Protein AF-A0A9P6M487-F1 (afdb_monomer_lite)

pLDDT: mean 70.32, std 14.05, range [43.16, 94.56]

Organism: Mortierella alpina (NCBI:txid64518)

Secondary structure (DSSP, 8-state):
---------PPP-TTHHHHHHHHHT----HHHHHHHHTTSS----GGGGSPP-----HHHHHHHHHHHHHHHHHHHHHHHHHHTSSS-GGGHHHHHHHHHHHHHHHHHHHHHHHHHHHHHTT-TT--GGGSPPS--

Foldseek 3Di:
DDDDDDDDDDDPDPCPVVVVVVVVPPPDPPVVVVVVVVVPPPPDDPVVVDDPDQDQLVVLLVVLQVLQVQLVVLLVVLVCLCVVPDDDPVCNVVSVVSNVSSVVSNVSSVVVNVLVVCVVVVDPPRGSVPPDRPPD

InterPro domains:
  IPR008590 Transmembrane protein 230/134 [PF05915] (47-133)
  IPR044234 Transmembrane protein 230 [PTHR15664] (34-133)

Sequence (136 aa):
MTSTATSSSHKPISGVKKLVQRTKKMRFPRRANQFLQMQDDNGYSADQFMAPNPQIPWKSIVLAVVLFVIGAVGLTIGALLKVGIIVSPDWLDKGTPLLVLGALCFIPGAYHVGLAYYAYQEYEGYSFSHIPDMDD

Radius of gyration: 39.58 Å; chains: 1; bounding box: 76×52×110 Å

Structure (mmCIF, N/CA/C/O backbone):
data_AF-A0A9P6M487-F1
#
_entry.id   AF-A0A9P6M487-F1
#
loop_
_atom_site.group_PDB
_atom_site.id
_atom_site.type_symbol
_atom_site.label_atom_id
_atom_site.label_alt_id
_atom_site.label_comp_id
_atom_site.label_asym_id
_atom_site.label_entity_id
_atom_site.label_seq_id
_atom_site.pdbx_PDB_ins_code
_atom_site.Cartn_x
_atom_site.Cartn_y
_atom_site.Cartn_z
_atom_site.occupancy
_atom_site.B_iso_or_equiv
_atom_site.auth_seq_id
_atom_site.auth_comp_id
_atom_site.auth_asym_id
_atom_site.auth_atom_id
_atom_site.pdbx_PDB_model_num
ATOM 1 N N . MET A 1 1 ? -40.403 -44.639 81.655 1.00 46.47 1 MET A N 1
ATOM 2 C CA . MET A 1 1 ? -39.835 -43.448 80.989 1.00 46.47 1 MET A CA 1
ATOM 3 C C . MET A 1 1 ? -40.558 -43.275 79.669 1.00 46.47 1 MET A C 1
ATOM 5 O O . MET A 1 1 ? -40.428 -44.180 78.868 1.00 46.47 1 MET A O 1
ATOM 9 N N . THR A 1 2 ? -41.334 -42.197 79.501 1.00 43.16 2 THR A N 1
ATOM 10 C CA . THR A 1 2 ? -41.643 -41.494 78.231 1.00 43.16 2 THR A CA 1
ATOM 11 C C . THR A 1 2 ? -42.699 -40.431 78.538 1.00 43.16 2 THR A C 1
ATOM 13 O O . THR A 1 2 ? -43.868 -40.746 78.754 1.00 43.16 2 THR A O 1
ATOM 16 N N . SER A 1 3 ? -42.256 -39.177 78.622 1.00 45.84 3 SER A N 1
ATOM 17 C CA . SER A 1 3 ? -43.092 -37.987 78.783 1.00 45.84 3 SER A CA 1
ATOM 18 C C . SER A 1 3 ? -43.965 -37.777 77.547 1.00 45.84 3 SER A C 1
ATOM 20 O O . SER A 1 3 ? -43.453 -37.780 76.430 1.00 45.84 3 SER A O 1
ATOM 22 N N . THR A 1 4 ? -45.263 -37.548 77.731 1.00 51.31 4 THR A N 1
ATOM 23 C CA . THR A 1 4 ? -46.164 -37.088 76.667 1.00 51.31 4 THR A CA 1
ATOM 24 C C . THR A 1 4 ? -46.525 -35.628 76.924 1.00 51.31 4 THR A C 1
ATOM 26 O O . THR A 1 4 ? -47.096 -35.269 77.951 1.00 51.31 4 THR A O 1
ATOM 29 N N . ALA A 1 5 ? -46.087 -34.767 76.006 1.00 51.38 5 ALA A N 1
ATOM 30 C CA . ALA A 1 5 ? -46.274 -33.325 76.050 1.00 51.38 5 ALA A CA 1
ATOM 31 C C . ALA A 1 5 ? -47.733 -32.953 75.750 1.00 51.38 5 ALA A C 1
ATOM 33 O O . ALA A 1 5 ? -48.313 -33.386 74.754 1.00 51.38 5 ALA A O 1
ATOM 34 N N . THR A 1 6 ? -48.317 -32.114 76.600 1.00 52.41 6 THR A N 1
ATOM 35 C CA . THR A 1 6 ? -49.632 -31.507 76.405 1.00 52.41 6 THR A CA 1
ATOM 36 C C . THR A 1 6 ? -49.532 -30.386 75.364 1.00 52.41 6 THR A C 1
ATOM 38 O O . THR A 1 6 ? -48.930 -29.338 75.591 1.00 52.41 6 THR A O 1
ATOM 41 N N . SER A 1 7 ? -50.118 -30.609 74.186 1.00 50.84 7 SER A N 1
ATOM 42 C CA . SER A 1 7 ? -50.236 -29.594 73.134 1.00 50.84 7 SER A CA 1
ATOM 43 C C . SER A 1 7 ? -51.314 -28.574 73.523 1.00 50.84 7 SER A C 1
ATOM 45 O O . SER A 1 7 ? -52.513 -28.824 73.403 1.00 50.84 7 SER A O 1
ATOM 47 N N . SER A 1 8 ? -50.879 -27.431 74.054 1.00 51.50 8 SER A N 1
ATOM 48 C CA . SER A 1 8 ? -51.734 -26.280 74.349 1.00 51.50 8 SER A CA 1
ATOM 49 C C . SER A 1 8 ? -52.118 -25.566 73.050 1.00 51.50 8 SER A C 1
ATOM 51 O O . SER A 1 8 ? -51.290 -24.942 72.385 1.00 51.50 8 SER A O 1
ATOM 53 N N . SER A 1 9 ? -53.396 -25.666 72.687 1.00 50.09 9 SER A N 1
ATOM 54 C CA . SER A 1 9 ? -54.005 -24.986 71.543 1.00 50.09 9 SER A CA 1
ATOM 55 C C . SER A 1 9 ? -54.073 -23.469 71.779 1.00 50.09 9 SER A C 1
ATOM 57 O O . SER A 1 9 ? -55.035 -22.952 72.351 1.00 50.09 9 SER A O 1
ATOM 59 N N . HIS A 1 10 ? -53.064 -22.737 71.305 1.00 56.06 10 HIS A N 1
ATOM 60 C CA . HIS A 1 10 ? -53.049 -21.274 71.314 1.00 56.06 10 HIS A CA 1
ATOM 61 C C . HIS A 1 10 ? -54.148 -20.697 70.400 1.00 56.06 10 HIS A C 1
ATOM 63 O O . HIS A 1 10 ? -54.176 -20.946 69.194 1.00 56.06 10 HIS A O 1
ATOM 69 N N . LYS A 1 11 ? -55.056 -19.888 70.967 1.00 62.62 11 LYS A N 1
ATOM 70 C CA . LYS A 1 11 ? -56.075 -19.151 70.200 1.00 62.62 11 LYS A CA 1
ATOM 71 C C . LYS A 1 11 ? -55.400 -18.120 69.283 1.00 62.62 11 LYS A C 1
ATOM 73 O O . LYS A 1 11 ? -54.585 -17.333 69.770 1.00 62.62 11 LYS A O 1
ATOM 78 N N . PRO A 1 12 ? -55.752 -18.059 67.987 1.00 62.91 12 PRO A N 1
ATOM 79 C CA . PRO A 1 12 ? -55.189 -17.062 67.090 1.00 62.91 12 PRO A CA 1
ATOM 80 C C . PRO A 1 12 ? -55.653 -15.660 67.503 1.00 62.91 12 PRO A C 1
ATOM 82 O O . PRO A 1 12 ? -56.848 -15.398 67.652 1.00 62.91 12 PRO A O 1
ATOM 85 N N . ILE A 1 13 ? -54.689 -14.756 67.681 1.00 64.69 13 ILE A N 1
ATOM 86 C CA . ILE A 1 13 ? -54.913 -13.355 68.049 1.00 64.69 13 ILE A CA 1
ATOM 87 C C . ILE A 1 13 ? -55.760 -12.700 66.947 1.00 64.69 13 ILE A C 1
ATOM 89 O O . ILE A 1 13 ? -55.332 -12.561 65.799 1.00 64.69 13 ILE A O 1
ATOM 93 N N . SER A 1 14 ? -56.982 -12.290 67.295 1.00 67.44 14 SER A N 1
ATOM 94 C CA . SER A 1 14 ? -58.026 -11.805 66.374 1.00 67.44 14 SER A CA 1
ATOM 95 C C . SER A 1 14 ? -57.672 -10.512 65.614 1.00 67.44 14 SER A C 1
ATOM 97 O O . SER A 1 14 ? -58.412 -10.086 64.725 1.00 67.44 14 SER A O 1
ATOM 99 N N . GLY A 1 15 ? -56.518 -9.906 65.908 1.00 63.56 15 GLY A N 1
ATOM 100 C CA . GLY A 1 15 ? -55.986 -8.718 65.236 1.00 63.56 15 GLY A CA 1
ATOM 101 C C . GLY A 1 15 ? -55.138 -8.990 63.988 1.00 63.56 15 GLY A C 1
ATOM 102 O O . GLY A 1 15 ? -55.032 -8.109 63.134 1.00 63.56 15 GLY A O 1
ATOM 103 N N . VAL A 1 16 ? -54.575 -10.196 63.824 1.00 64.44 16 VAL A N 1
ATOM 104 C CA . VAL A 1 16 ? -53.608 -10.484 62.741 1.00 64.44 16 VAL A CA 1
ATOM 105 C C . VAL A 1 16 ? -54.259 -10.369 61.362 1.00 64.44 16 VAL A C 1
ATOM 107 O O . VAL A 1 16 ? -53.691 -9.777 60.447 1.00 64.44 16 VAL A O 1
ATOM 110 N N . LYS A 1 17 ? -55.505 -10.837 61.219 1.00 62.69 17 LYS A N 1
ATOM 111 C CA . LYS A 1 17 ? -56.237 -10.771 59.942 1.00 62.69 17 LYS A CA 1
ATOM 112 C C . LYS A 1 17 ? -56.475 -9.327 59.487 1.00 62.69 17 LYS A C 1
ATOM 114 O O . LYS A 1 17 ? -56.346 -9.031 58.302 1.00 62.69 17 LYS A O 1
ATOM 119 N N . LYS A 1 18 ? -56.760 -8.419 60.430 1.00 63.88 18 LYS A N 1
ATOM 120 C CA . LYS A 1 18 ? -56.940 -6.988 60.139 1.00 63.88 18 LYS A CA 1
ATOM 121 C C . LYS A 1 18 ? -55.624 -6.322 59.744 1.00 63.88 18 LYS A C 1
ATOM 123 O O . LYS A 1 18 ? -55.629 -5.474 58.857 1.00 63.88 18 LYS A O 1
ATOM 128 N N . LEU A 1 19 ? -54.511 -6.722 60.361 1.00 64.06 19 LEU A N 1
ATOM 129 C CA . LEU A 1 19 ? -53.186 -6.191 60.038 1.00 64.06 19 LEU A CA 1
ATOM 130 C C . LEU A 1 19 ? -52.738 -6.611 58.629 1.00 64.06 19 LEU A C 1
ATOM 132 O O . LEU A 1 19 ? -52.328 -5.762 57.844 1.00 64.06 19 LEU A O 1
ATOM 136 N N . VAL A 1 20 ? -52.926 -7.889 58.278 1.00 65.69 20 VAL A N 1
ATOM 137 C CA . VAL A 1 20 ? -52.621 -8.438 56.943 1.00 65.69 20 VAL A CA 1
ATOM 138 C C . VAL A 1 20 ? -53.478 -7.789 55.850 1.00 65.69 20 VAL A C 1
ATOM 140 O O . VAL A 1 20 ? -53.009 -7.537 54.744 1.00 65.69 20 VAL A O 1
ATOM 143 N N . GLN A 1 21 ? -54.739 -7.463 56.143 1.00 62.69 21 GLN A N 1
ATOM 144 C CA . GLN A 1 21 ? -55.582 -6.728 55.194 1.00 62.69 21 GLN A CA 1
ATOM 145 C C . GLN A 1 21 ? -55.170 -5.256 55.054 1.00 62.69 21 GLN A C 1
ATOM 147 O O . GLN A 1 21 ? -55.258 -4.699 53.958 1.00 62.69 21 GLN A O 1
ATOM 152 N N . ARG A 1 22 ? -54.690 -4.627 56.137 1.00 60.41 22 ARG A N 1
ATOM 153 C CA . ARG A 1 22 ? -54.191 -3.243 56.123 1.00 60.41 22 ARG A CA 1
ATOM 154 C C . ARG A 1 22 ? -52.939 -3.095 55.266 1.00 60.41 22 ARG A C 1
ATOM 156 O O . ARG A 1 22 ? -52.852 -2.132 54.513 1.00 60.41 22 ARG A O 1
ATOM 163 N N . THR A 1 23 ? -52.020 -4.055 55.329 1.00 60.97 23 THR A N 1
ATOM 164 C CA . THR A 1 23 ? -50.811 -4.050 54.494 1.00 60.97 23 THR A CA 1
ATOM 165 C C . THR A 1 23 ? -51.132 -4.301 53.023 1.00 60.97 23 THR A C 1
ATOM 167 O O . THR A 1 23 ? -50.591 -3.615 52.162 1.00 60.97 23 THR A O 1
ATOM 170 N N . LYS A 1 24 ? -52.093 -5.185 52.714 1.00 56.25 24 LYS A N 1
ATOM 171 C CA . LYS A 1 24 ? -52.509 -5.461 51.325 1.00 56.25 24 LYS A CA 1
ATOM 172 C C . LYS A 1 24 ? -53.198 -4.275 50.633 1.00 56.25 24 LYS A C 1
ATOM 174 O O . LYS A 1 24 ? -53.204 -4.203 49.410 1.00 56.25 24 LYS A O 1
ATOM 179 N N . LYS A 1 25 ? -53.787 -3.350 51.403 1.00 54.44 25 LYS A N 1
ATOM 180 C CA . LYS A 1 25 ? -54.494 -2.157 50.895 1.00 54.44 25 LYS A CA 1
ATOM 181 C C . LYS A 1 25 ? -53.610 -0.903 50.840 1.00 54.44 25 LYS A C 1
ATOM 183 O O . LYS A 1 25 ? -54.112 0.183 50.547 1.00 54.44 25 LYS A O 1
ATOM 188 N N . MET A 1 26 ? -52.310 -1.012 51.111 1.00 60.50 26 MET A N 1
ATOM 189 C CA . MET A 1 26 ? -51.398 0.111 50.910 1.00 60.50 26 MET A CA 1
ATOM 190 C C . MET A 1 26 ? -51.181 0.323 49.410 1.00 60.50 26 MET A C 1
ATOM 192 O O . MET A 1 26 ? -50.364 -0.326 48.768 1.00 60.50 26 MET A O 1
ATOM 196 N N . ARG A 1 27 ? -51.975 1.229 48.832 1.00 63.59 27 ARG A N 1
ATOM 197 C CA . ARG A 1 27 ? -51.760 1.750 47.484 1.00 63.59 27 ARG A CA 1
ATOM 198 C C . ARG A 1 27 ? -50.609 2.744 47.575 1.00 63.59 27 ARG A C 1
ATOM 200 O O . ARG A 1 27 ? -50.803 3.864 48.044 1.00 63.59 27 ARG A O 1
ATOM 207 N N . PHE A 1 28 ? -49.419 2.310 47.173 1.00 61.97 28 PHE A N 1
ATOM 208 C CA . PHE A 1 28 ? -48.265 3.192 47.050 1.00 61.97 28 PHE A CA 1
ATOM 209 C C . PHE A 1 28 ? -48.630 4.393 46.154 1.00 61.97 28 PHE A C 1
ATOM 211 O O . PHE A 1 28 ? -49.365 4.232 45.170 1.00 61.97 28 PHE A O 1
ATOM 218 N N . PRO A 1 29 ? -48.206 5.619 46.508 1.00 65.56 29 PRO A N 1
ATOM 219 C CA . PRO A 1 29 ? -48.504 6.803 45.712 1.00 65.56 29 PRO A CA 1
ATOM 220 C C . PRO A 1 29 ? -47.941 6.624 44.297 1.00 65.56 29 PRO A C 1
ATOM 222 O O . PRO A 1 29 ? -46.854 6.080 44.131 1.00 65.56 29 PRO A O 1
ATOM 225 N N . ARG A 1 30 ? -48.656 7.107 43.269 1.00 60.28 30 ARG A N 1
ATOM 226 C CA . ARG A 1 30 ? -48.251 6.983 41.849 1.00 60.28 30 ARG A CA 1
ATOM 227 C C . ARG A 1 30 ? -46.795 7.398 41.595 1.00 60.28 30 ARG A 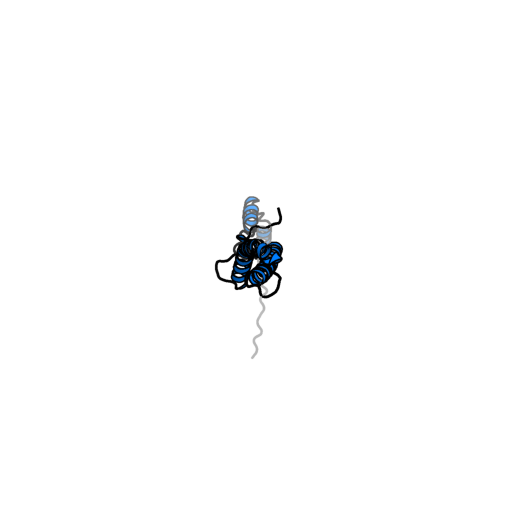C 1
ATOM 229 O O . ARG A 1 30 ? -46.134 6.778 40.775 1.00 60.28 30 ARG A O 1
ATOM 236 N N . ARG A 1 31 ? -46.286 8.382 42.346 1.00 59.66 31 ARG A N 1
ATOM 237 C CA . ARG A 1 31 ? -44.882 8.819 42.295 1.00 59.66 31 ARG A CA 1
ATOM 238 C C . ARG A 1 31 ? -43.888 7.757 42.775 1.00 59.66 31 ARG A C 1
ATOM 240 O O . ARG A 1 31 ? -42.846 7.621 42.159 1.00 59.66 31 ARG A O 1
ATOM 247 N N . ALA A 1 32 ? -44.202 6.974 43.809 1.00 63.91 32 ALA A N 1
ATOM 248 C CA . ALA A 1 32 ? -43.322 5.896 44.276 1.00 63.91 32 ALA A CA 1
ATOM 249 C C . ALA A 1 32 ? -43.191 4.778 43.231 1.00 63.91 32 ALA A C 1
ATOM 251 O O . ALA A 1 32 ? -42.089 4.308 42.976 1.00 63.91 32 ALA A O 1
ATOM 252 N N . ASN A 1 33 ? -44.292 4.423 42.560 1.00 61.25 33 ASN A N 1
ATOM 253 C CA . ASN A 1 33 ? -44.239 3.488 41.432 1.00 61.25 33 ASN A CA 1
ATOM 254 C C . ASN A 1 33 ? -43.451 4.059 40.244 1.00 61.25 33 ASN A C 1
ATOM 256 O O . ASN A 1 33 ? -42.818 3.298 39.526 1.00 61.25 33 ASN A O 1
ATOM 260 N N . GLN A 1 34 ? -43.463 5.381 40.057 1.00 61.44 34 GLN A N 1
ATOM 261 C CA . GLN A 1 34 ? -42.682 6.049 39.018 1.00 61.44 34 GLN A CA 1
ATOM 262 C C . GLN A 1 34 ? -41.175 5.987 39.313 1.00 61.44 34 GLN A C 1
ATOM 264 O O . GLN A 1 34 ? -40.399 5.713 38.410 1.00 61.44 34 GLN A O 1
ATOM 269 N N . PHE A 1 35 ? -40.760 6.167 40.573 1.00 61.62 35 PHE A N 1
ATOM 270 C CA . PHE A 1 35 ? -39.355 6.012 40.977 1.00 61.62 35 PHE A CA 1
ATOM 271 C C . PHE A 1 35 ? -38.864 4.563 40.893 1.00 61.62 35 PHE A C 1
ATOM 273 O O . PHE A 1 35 ? -37.713 4.341 40.545 1.00 61.62 35 PHE A O 1
ATOM 280 N N . LEU A 1 36 ? -39.733 3.586 41.175 1.00 62.31 36 LEU A N 1
ATOM 281 C CA . LEU A 1 36 ? -39.419 2.164 41.001 1.00 62.31 36 LEU A CA 1
ATOM 282 C C . LEU A 1 36 ? -39.317 1.775 39.515 1.00 62.31 36 LEU A C 1
ATOM 284 O O . LEU A 1 36 ? -38.459 0.977 39.171 1.00 62.31 36 LEU A O 1
ATOM 288 N N . GLN A 1 37 ? -40.139 2.366 38.635 1.00 60.25 37 GLN A N 1
ATOM 289 C CA . GLN A 1 37 ? -40.039 2.168 37.179 1.00 60.25 37 GLN A CA 1
ATOM 290 C C . GLN A 1 37 ? -38.787 2.820 36.576 1.00 60.25 37 GLN A C 1
ATOM 292 O O . GLN A 1 37 ? -38.174 2.218 35.712 1.00 60.25 37 GLN A O 1
ATOM 297 N N . MET A 1 38 ? -38.358 3.988 37.069 1.00 55.97 38 MET A N 1
ATOM 298 C CA . MET A 1 38 ? -37.091 4.621 36.650 1.00 55.97 38 MET A CA 1
ATOM 299 C C . MET A 1 38 ? -35.841 3.838 37.088 1.00 55.97 38 MET A C 1
ATOM 301 O O . MET A 1 38 ? -34.747 4.105 36.608 1.00 55.97 38 MET A O 1
ATOM 305 N N . GLN A 1 39 ? -35.980 2.912 38.041 1.00 57.25 39 GLN A N 1
ATOM 306 C CA . GLN A 1 39 ? -34.884 2.064 38.520 1.00 57.25 39 GLN A CA 1
ATOM 307 C C . GLN A 1 39 ? -34.779 0.744 37.735 1.00 57.25 39 GLN A C 1
ATOM 309 O O . GLN A 1 39 ? -33.760 0.070 37.834 1.00 57.25 39 GLN A O 1
ATOM 314 N N . ASP A 1 40 ? -35.822 0.408 36.964 1.00 54.97 40 ASP A N 1
ATOM 315 C CA . ASP A 1 40 ? -35.891 -0.723 36.023 1.00 54.97 40 ASP A CA 1
ATOM 316 C C . ASP A 1 40 ? -35.430 -0.324 34.605 1.00 54.97 40 ASP A C 1
ATOM 318 O O . ASP A 1 40 ? -35.412 -1.133 33.678 1.00 54.97 40 ASP A O 1
ATOM 322 N N . ASP A 1 41 ? -35.008 0.933 34.431 1.00 58.81 41 ASP A N 1
ATOM 323 C CA . ASP A 1 41 ? -34.181 1.328 33.301 1.00 58.81 41 ASP A CA 1
ATOM 324 C C . ASP A 1 41 ? -32.817 0.665 33.513 1.00 58.81 41 ASP A C 1
ATOM 326 O O . ASP A 1 41 ? -32.032 1.099 34.358 1.00 58.81 41 ASP A O 1
ATOM 330 N N . ASN A 1 42 ? -32.568 -0.428 32.786 1.00 61.69 42 ASN A N 1
ATOM 331 C CA . ASN A 1 42 ? -31.308 -1.175 32.706 1.00 61.69 42 ASN A CA 1
ATOM 332 C C . ASN A 1 42 ? -30.151 -0.264 32.251 1.00 61.69 42 ASN A C 1
ATOM 334 O O . ASN A 1 42 ? -29.663 -0.361 31.128 1.00 61.69 42 ASN A O 1
ATOM 338 N N . GLY A 1 43 ? -29.753 0.664 33.120 1.00 64.94 43 GLY A N 1
ATOM 339 C CA . GLY A 1 43 ? -29.109 1.914 32.738 1.00 64.94 43 GLY A CA 1
ATOM 340 C C . GLY A 1 43 ? -27.704 1.771 32.189 1.00 64.94 43 GLY A C 1
ATOM 341 O O . GLY A 1 43 ? -27.218 2.724 31.600 1.00 64.94 43 GLY A O 1
ATOM 342 N N . TYR A 1 44 ? -27.071 0.612 32.346 1.00 58.59 44 TYR A N 1
ATOM 343 C CA . TYR A 1 44 ? -25.781 0.294 31.753 1.00 58.59 44 TYR A CA 1
ATOM 344 C C . TYR A 1 44 ? -25.675 -1.229 31.640 1.00 58.59 44 TYR A C 1
ATOM 346 O O . TYR A 1 44 ? -25.656 -1.924 32.658 1.00 58.59 44 TYR A O 1
ATOM 354 N N . SER A 1 45 ? -25.616 -1.762 30.418 1.00 67.56 45 SER A N 1
ATOM 355 C CA . SER A 1 45 ? -25.182 -3.145 30.204 1.00 67.56 45 SER A CA 1
ATOM 356 C C . SER A 1 45 ? -23.653 -3.178 30.153 1.00 67.56 45 SER A C 1
ATOM 358 O O . SER A 1 45 ? -23.020 -2.252 29.642 1.00 67.56 45 SER A O 1
ATOM 360 N N . ALA A 1 46 ? -23.037 -4.243 30.673 1.00 65.94 46 ALA A N 1
ATOM 361 C CA . ALA A 1 46 ? -21.588 -4.439 30.543 1.00 65.94 46 ALA A CA 1
ATOM 362 C C . ALA A 1 46 ? -21.148 -4.452 29.063 1.00 65.94 46 ALA A C 1
ATOM 364 O O . ALA A 1 46 ? -20.035 -4.040 28.742 1.00 65.94 46 ALA A O 1
ATOM 365 N N . ASP A 1 47 ? -22.065 -4.832 28.169 1.00 65.56 47 ASP A N 1
ATOM 366 C CA . ASP A 1 47 ? -21.875 -4.853 26.720 1.00 65.56 47 ASP A CA 1
ATOM 367 C C . ASP A 1 47 ? -21.655 -3.454 26.122 1.00 65.56 47 ASP A C 1
ATOM 369 O O . ASP A 1 47 ? -20.991 -3.331 25.100 1.00 65.56 47 ASP A O 1
ATOM 373 N N . GLN A 1 48 ? -22.138 -2.382 26.765 1.00 65.06 48 GLN A N 1
ATOM 374 C CA . GLN A 1 48 ? -21.929 -1.001 26.304 1.00 65.06 48 GLN A CA 1
ATOM 375 C C . GLN A 1 48 ? -20.476 -0.523 26.485 1.00 65.06 48 GLN A C 1
ATOM 377 O O . GLN A 1 48 ? -20.040 0.412 25.815 1.00 65.06 48 GLN A O 1
ATOM 382 N N . PHE A 1 49 ? -19.725 -1.159 27.388 1.00 69.56 49 PHE A N 1
ATOM 383 C CA . PHE A 1 49 ? -18.296 -0.905 27.588 1.00 69.56 49 PHE A CA 1
ATOM 384 C C . PHE A 1 49 ? -17.416 -1.844 26.762 1.00 69.56 49 PHE A C 1
ATOM 386 O O . PHE A 1 49 ? -16.196 -1.676 26.739 1.00 69.56 49 PHE A O 1
ATOM 393 N N . MET A 1 50 ? -18.012 -2.832 26.089 1.00 62.19 50 MET A N 1
ATOM 394 C CA . MET A 1 50 ? -17.284 -3.664 25.147 1.00 62.19 50 MET A CA 1
ATOM 395 C C . MET A 1 50 ? -17.147 -2.897 23.837 1.00 62.19 50 MET A C 1
ATOM 397 O O . MET A 1 50 ? -18.127 -2.398 23.28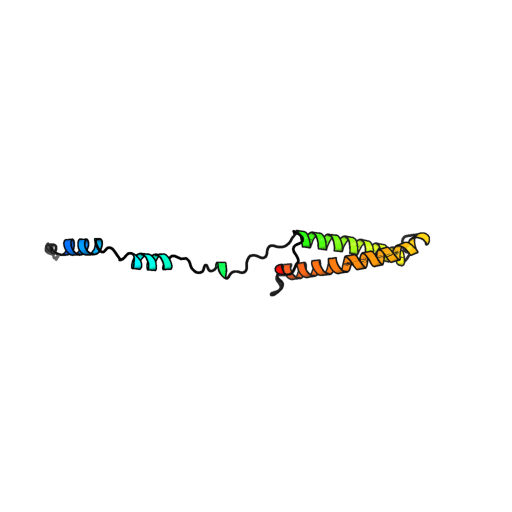4 1.00 62.19 50 MET A O 1
ATOM 401 N N . ALA A 1 51 ? -15.912 -2.782 23.348 1.00 64.38 51 ALA A N 1
ATOM 402 C CA . ALA A 1 51 ? -15.677 -2.234 22.023 1.00 64.38 51 ALA A CA 1
ATOM 403 C C . ALA A 1 51 ? -16.528 -3.029 21.013 1.00 64.38 51 ALA A C 1
ATOM 405 O O . ALA A 1 51 ? -16.531 -4.265 21.078 1.00 64.38 51 ALA A O 1
ATOM 406 N N . PRO A 1 52 ? -17.274 -2.358 20.114 1.00 62.94 52 PRO A N 1
ATOM 407 C CA . PRO A 1 52 ? -18.037 -3.054 19.090 1.00 62.94 52 PRO A CA 1
ATOM 408 C C . PRO A 1 52 ? -17.088 -3.978 18.328 1.00 62.94 52 PRO A C 1
ATOM 410 O O . PRO A 1 52 ? -15.987 -3.558 17.972 1.00 62.94 52 PRO A O 1
ATOM 413 N N . ASN A 1 53 ? -17.498 -5.233 18.119 1.00 60.31 53 ASN A N 1
ATOM 414 C CA . ASN A 1 53 ? -16.689 -6.212 17.398 1.00 60.31 53 ASN A CA 1
ATOM 415 C C . ASN A 1 53 ? -16.269 -5.595 16.050 1.00 60.31 53 ASN A C 1
ATOM 417 O O . ASN A 1 53 ? -17.161 -5.282 15.250 1.00 60.31 53 ASN A O 1
ATOM 421 N N . PRO A 1 54 ? -14.966 -5.345 15.818 1.00 62.50 54 PRO A N 1
ATOM 422 C CA . PRO A 1 54 ? -14.512 -4.661 14.621 1.00 62.50 54 PRO A CA 1
ATOM 423 C C . PRO A 1 54 ? -14.887 -5.514 13.411 1.00 62.50 54 PRO A C 1
ATOM 425 O O . PRO A 1 54 ? -14.358 -6.605 13.201 1.00 62.50 54 PRO A O 1
ATOM 428 N N . GLN A 1 55 ? -15.842 -5.030 12.619 1.00 61.66 55 GLN A N 1
ATOM 429 C CA . GLN A 1 55 ? -16.214 -5.696 11.380 1.00 61.66 55 GLN A CA 1
ATOM 430 C C . GLN A 1 55 ? -15.026 -5.587 10.430 1.00 61.66 55 GLN A C 1
ATOM 432 O O . GLN A 1 55 ? -14.584 -4.491 10.102 1.00 61.66 55 GLN A O 1
ATOM 437 N N . ILE A 1 56 ? -14.470 -6.729 10.036 1.00 65.12 56 ILE A N 1
ATOM 438 C CA . ILE A 1 56 ? -13.299 -6.775 9.162 1.00 65.12 56 ILE A CA 1
ATOM 439 C C . ILE A 1 56 ? -13.745 -6.328 7.758 1.00 65.12 56 ILE A C 1
ATOM 441 O O . ILE A 1 56 ? -14.563 -7.033 7.151 1.00 65.12 56 ILE A O 1
ATOM 445 N N . PRO A 1 57 ? -13.219 -5.215 7.204 1.00 76.75 57 PRO A N 1
ATOM 446 C CA . PRO A 1 57 ? -13.618 -4.703 5.896 1.00 76.75 57 PRO A CA 1
ATOM 447 C C . PRO A 1 57 ? -13.007 -5.562 4.777 1.00 76.75 57 PRO A C 1
ATOM 449 O O . PRO A 1 57 ? -12.024 -5.205 4.124 1.00 76.75 57 PRO A O 1
ATOM 452 N N . TRP A 1 58 ? -13.602 -6.738 4.551 1.00 72.38 58 TRP A N 1
ATOM 453 C CA . TRP A 1 58 ? -13.136 -7.748 3.594 1.00 72.38 58 TRP A CA 1
ATOM 454 C C . TRP A 1 58 ? -12.976 -7.200 2.173 1.00 72.38 58 TRP A C 1
ATOM 456 O O . TRP A 1 58 ? -12.038 -7.572 1.473 1.00 72.38 58 TRP A O 1
ATOM 466 N N . LYS A 1 59 ? -13.858 -6.288 1.750 1.00 77.69 59 LYS A N 1
ATOM 467 C CA . LYS A 1 59 ? -13.825 -5.685 0.409 1.00 77.69 59 LYS A CA 1
ATOM 468 C C . LYS A 1 59 ? -12.538 -4.896 0.168 1.00 77.69 59 LYS A C 1
ATOM 470 O O . LYS A 1 59 ? -11.875 -5.097 -0.849 1.00 77.69 59 LYS A O 1
ATOM 475 N N . SER A 1 60 ? -12.146 -4.064 1.131 1.00 81.44 60 SER A N 1
ATOM 476 C CA . SER A 1 60 ? -10.929 -3.249 1.058 1.00 81.44 60 SER A CA 1
ATOM 477 C C . SER A 1 60 ? -9.667 -4.114 1.093 1.00 81.44 60 SER A C 1
ATOM 479 O O . SER A 1 60 ? -8.716 -3.853 0.357 1.00 81.44 60 SER A O 1
ATOM 481 N N . ILE A 1 61 ? -9.677 -5.192 1.885 1.00 81.12 61 ILE A N 1
ATOM 482 C CA . ILE A 1 61 ? -8.567 -6.154 1.947 1.00 81.12 61 ILE A CA 1
ATOM 483 C C . ILE A 1 61 ? -8.411 -6.880 0.609 1.00 81.12 61 ILE A C 1
ATOM 485 O O . ILE A 1 61 ? -7.307 -6.953 0.073 1.00 81.12 61 ILE A O 1
ATOM 489 N N . VAL A 1 62 ? -9.509 -7.380 0.035 1.00 84.38 62 VAL A N 1
ATOM 490 C CA . VAL A 1 62 ? -9.486 -8.059 -1.268 1.00 84.38 62 VAL A CA 1
ATOM 491 C C . VAL A 1 62 ? -8.962 -7.122 -2.353 1.00 84.38 62 VAL A C 1
ATOM 493 O O . VAL A 1 62 ? -8.091 -7.517 -3.126 1.00 84.38 62 VAL A O 1
ATOM 496 N N . LEU A 1 63 ? -9.423 -5.869 -2.379 1.00 86.56 63 LEU A N 1
ATOM 497 C CA . LEU A 1 63 ? -8.945 -4.876 -3.338 1.00 86.56 63 LEU A CA 1
ATOM 498 C C . LEU A 1 63 ? -7.441 -4.613 -3.185 1.00 86.56 63 LEU A C 1
ATOM 500 O O . LEU A 1 63 ? -6.716 -4.631 -4.180 1.00 86.56 63 LEU A O 1
ATOM 504 N N . ALA A 1 64 ? -6.954 -4.436 -1.955 1.00 87.00 64 ALA A N 1
ATOM 505 C CA . ALA A 1 64 ? -5.534 -4.232 -1.675 1.00 87.00 64 ALA A CA 1
ATOM 506 C C . ALA A 1 64 ? -4.670 -5.424 -2.117 1.00 87.00 64 ALA A C 1
ATOM 508 O O . ALA A 1 64 ? -3.622 -5.232 -2.736 1.00 87.00 64 ALA A O 1
ATOM 509 N N . VAL A 1 65 ? -5.129 -6.651 -1.853 1.00 86.94 65 VAL A N 1
ATOM 510 C CA . VAL A 1 65 ? -4.446 -7.883 -2.272 1.00 86.94 65 VAL A CA 1
ATOM 511 C C . VAL A 1 65 ? -4.393 -7.984 -3.795 1.00 86.94 65 VAL A C 1
ATOM 513 O O . VAL A 1 65 ? -3.337 -8.287 -4.348 1.00 86.94 65 VAL A O 1
ATOM 516 N N . VAL A 1 66 ? -5.490 -7.684 -4.495 1.00 89.50 66 VAL A N 1
ATOM 517 C CA . VAL A 1 66 ? -5.516 -7.677 -5.966 1.00 89.50 66 VAL A CA 1
ATOM 518 C C . VAL A 1 66 ? -4.522 -6.654 -6.521 1.00 89.50 66 VAL A C 1
ATOM 520 O O . VAL A 1 66 ? -3.734 -6.986 -7.408 1.00 89.50 66 VAL A O 1
ATOM 523 N N . LEU A 1 67 ? -4.504 -5.438 -5.968 1.00 90.44 67 LEU A N 1
ATOM 524 C CA . LEU A 1 67 ? -3.574 -4.381 -6.373 1.00 90.44 67 LEU A CA 1
ATOM 525 C C . LEU A 1 67 ? -2.112 -4.786 -6.142 1.00 90.44 67 LEU A C 1
ATOM 527 O O . LEU A 1 67 ? -1.262 -4.563 -7.004 1.00 90.44 67 LEU A O 1
ATOM 531 N N . PHE A 1 68 ? -1.833 -5.431 -5.007 1.00 90.50 68 PHE A N 1
ATOM 532 C CA . PHE A 1 68 ? -0.513 -5.946 -4.661 1.00 90.50 68 PHE A CA 1
ATOM 533 C C . PHE A 1 68 ? -0.051 -7.041 -5.626 1.00 90.50 68 PHE A C 1
ATOM 535 O O . PHE A 1 68 ? 1.074 -6.983 -6.118 1.00 90.50 68 PHE A O 1
ATOM 542 N N . VAL A 1 69 ? -0.916 -8.009 -5.944 1.00 94.06 69 VAL A N 1
ATOM 543 C CA . VAL A 1 69 ? -0.594 -9.101 -6.875 1.00 94.06 69 VAL A CA 1
ATOM 544 C C . VAL A 1 69 ? -0.334 -8.552 -8.276 1.00 94.06 69 VAL A C 1
ATOM 546 O O . VAL A 1 69 ? 0.696 -8.866 -8.869 1.00 94.06 69 VAL A O 1
ATOM 549 N N . ILE A 1 70 ? -1.213 -7.688 -8.792 1.00 93.62 70 ILE A N 1
ATOM 550 C CA . ILE A 1 70 ? -1.035 -7.072 -10.115 1.00 93.62 70 ILE A CA 1
ATOM 551 C C . ILE A 1 70 ? 0.247 -6.226 -10.151 1.00 93.62 70 ILE A C 1
ATOM 553 O O . ILE A 1 70 ? 1.024 -6.334 -11.100 1.00 93.62 70 ILE A O 1
ATOM 557 N N . GLY A 1 71 ? 0.507 -5.432 -9.107 1.00 93.25 71 GLY A N 1
ATOM 558 C CA . GLY A 1 71 ? 1.724 -4.631 -8.975 1.00 93.25 71 GLY A CA 1
ATOM 559 C C . GLY A 1 71 ? 2.994 -5.483 -8.933 1.00 93.25 71 GLY A C 1
ATOM 560 O O . GLY A 1 71 ? 3.940 -5.202 -9.665 1.00 93.25 71 GLY A O 1
ATOM 561 N N . ALA A 1 72 ? 3.008 -6.564 -8.147 1.00 94.56 72 ALA A N 1
ATOM 562 C CA . ALA A 1 72 ? 4.145 -7.479 -8.037 1.00 94.56 72 ALA A CA 1
ATOM 563 C C . ALA A 1 72 ? 4.427 -8.219 -9.355 1.00 94.56 72 ALA A C 1
ATOM 565 O O . ALA A 1 72 ? 5.586 -8.338 -9.760 1.00 94.56 72 ALA A O 1
ATOM 566 N N . VAL A 1 73 ? 3.381 -8.665 -10.060 1.00 93.88 73 VAL A N 1
ATOM 567 C CA . VAL A 1 73 ? 3.500 -9.285 -11.391 1.00 93.88 73 VAL A CA 1
ATOM 568 C C . VAL A 1 73 ? 4.024 -8.274 -12.416 1.00 93.88 73 VAL A C 1
ATOM 570 O O . VAL A 1 73 ? 4.980 -8.557 -13.134 1.00 93.88 73 VAL A O 1
ATOM 573 N N . GLY A 1 74 ? 3.465 -7.062 -12.460 1.00 90.56 74 GLY A N 1
ATOM 574 C CA . GLY A 1 74 ? 3.938 -6.002 -13.354 1.00 90.56 74 GLY A CA 1
ATOM 575 C C . GLY A 1 74 ? 5.387 -5.589 -13.078 1.00 90.56 74 GLY A C 1
ATOM 576 O O . GLY A 1 74 ? 6.169 -5.426 -14.012 1.00 90.56 74 GLY A O 1
ATOM 577 N N . LEU A 1 75 ? 5.773 -5.487 -11.802 1.00 92.69 75 LEU A N 1
ATOM 578 C CA . LEU A 1 75 ? 7.132 -5.145 -11.380 1.00 92.69 75 LEU A CA 1
ATOM 579 C C . LEU A 1 75 ? 8.133 -6.245 -11.755 1.00 92.69 75 LEU A C 1
ATOM 581 O O . LEU A 1 75 ? 9.201 -5.941 -12.282 1.00 92.69 75 LEU A O 1
ATOM 585 N N . THR A 1 76 ? 7.787 -7.516 -11.530 1.00 91.50 76 THR A N 1
ATOM 586 C CA . THR A 1 76 ? 8.647 -8.652 -11.899 1.00 91.50 76 THR A CA 1
ATOM 587 C C . THR A 1 76 ? 8.816 -8.767 -13.410 1.00 91.50 76 THR A C 1
ATOM 589 O O . THR A 1 76 ? 9.946 -8.906 -13.875 1.00 91.50 76 THR A O 1
ATOM 592 N N . ILE A 1 77 ? 7.740 -8.622 -14.190 1.00 89.62 77 ILE A N 1
ATOM 593 C CA . ILE A 1 77 ? 7.815 -8.618 -15.659 1.00 89.62 77 ILE A CA 1
ATOM 594 C C . ILE A 1 77 ? 8.608 -7.401 -16.162 1.00 89.62 77 ILE A C 1
ATOM 596 O O . ILE A 1 77 ? 9.499 -7.555 -16.994 1.00 89.62 77 ILE A O 1
ATOM 600 N N . GLY A 1 78 ? 8.344 -6.200 -15.640 1.00 88.19 78 GLY A N 1
ATOM 601 C CA . GLY A 1 78 ? 9.072 -4.978 -15.998 1.00 88.19 78 GLY A CA 1
ATOM 602 C C . GLY A 1 78 ? 10.569 -5.067 -15.689 1.00 88.19 78 GLY A C 1
ATOM 603 O O . GLY A 1 78 ? 11.395 -4.644 -16.500 1.00 88.19 78 GLY A O 1
ATOM 604 N N . ALA A 1 79 ? 10.932 -5.680 -14.559 1.00 88.69 79 ALA A N 1
ATOM 605 C CA . ALA A 1 79 ? 12.321 -5.922 -14.186 1.00 88.69 79 ALA A CA 1
ATOM 606 C C . ALA A 1 79 ? 12.984 -6.932 -15.133 1.00 88.69 79 ALA A C 1
ATOM 608 O O . ALA A 1 79 ? 14.069 -6.667 -15.645 1.00 88.69 79 ALA A O 1
ATOM 609 N N . LEU A 1 80 ? 12.310 -8.043 -15.443 1.00 87.19 80 LEU A N 1
ATOM 610 C CA . LEU A 1 80 ? 12.783 -9.040 -16.410 1.00 87.19 80 LEU A CA 1
ATOM 611 C C . LEU A 1 80 ? 13.009 -8.447 -17.808 1.00 87.19 80 LEU A C 1
ATOM 613 O O . LEU A 1 80 ? 14.016 -8.761 -18.447 1.00 87.19 80 LEU A O 1
ATOM 617 N N . LEU A 1 81 ? 12.114 -7.563 -18.261 1.00 84.50 81 LEU A N 1
ATOM 618 C CA . LEU A 1 81 ? 12.272 -6.829 -19.518 1.00 84.50 81 LEU A CA 1
ATOM 619 C C . LEU A 1 81 ? 13.512 -5.933 -19.481 1.00 84.50 81 LEU A C 1
ATOM 621 O O . LEU A 1 81 ? 14.290 -5.936 -20.429 1.00 84.50 81 LEU A O 1
ATOM 625 N N . LYS A 1 82 ? 13.738 -5.209 -18.378 1.00 79.19 82 LYS A N 1
ATOM 626 C CA . LYS A 1 82 ? 14.896 -4.314 -18.231 1.00 79.19 82 LYS A CA 1
ATOM 627 C C . LYS A 1 82 ? 16.236 -5.041 -18.163 1.00 79.19 82 LYS A C 1
ATOM 629 O O . LYS A 1 82 ? 17.220 -4.511 -18.671 1.00 79.19 82 LYS A O 1
ATOM 634 N N . VAL A 1 83 ? 16.280 -6.223 -17.550 1.00 82.81 83 VAL A N 1
ATOM 635 C CA . VAL A 1 83 ? 17.499 -7.047 -17.469 1.00 82.81 83 VAL A CA 1
ATOM 636 C C . VAL A 1 83 ? 17.803 -7.729 -18.815 1.00 82.81 83 VAL A C 1
ATOM 638 O O . VAL A 1 83 ? 18.905 -8.227 -19.016 1.00 82.81 83 VAL A O 1
ATOM 641 N N . GLY A 1 84 ? 16.869 -7.706 -19.774 1.00 73.69 84 GLY A N 1
ATOM 642 C CA . GLY A 1 84 ? 17.094 -8.219 -21.128 1.00 73.69 84 GLY A CA 1
ATOM 643 C C . GLY A 1 84 ? 17.127 -9.746 -21.211 1.00 73.69 84 GLY A C 1
ATOM 644 O O . GLY A 1 84 ? 17.667 -10.292 -22.167 1.00 73.69 84 GLY A O 1
ATOM 645 N N . ILE A 1 85 ? 16.559 -10.447 -20.220 1.00 67.75 85 ILE A N 1
ATOM 646 C CA . ILE A 1 85 ? 16.608 -11.918 -20.150 1.00 67.75 85 ILE A CA 1
ATOM 647 C C . ILE A 1 85 ? 15.640 -12.567 -21.157 1.00 67.75 85 ILE A C 1
ATOM 649 O O . ILE A 1 85 ? 15.908 -13.672 -21.618 1.00 67.75 85 ILE A O 1
ATOM 653 N N . ILE A 1 86 ? 14.506 -11.923 -21.485 1.00 64.12 86 ILE A N 1
ATOM 654 C CA . ILE A 1 86 ? 13.353 -12.628 -22.090 1.00 64.12 86 ILE A CA 1
ATOM 655 C C . ILE A 1 86 ? 12.879 -12.069 -23.445 1.00 64.12 86 ILE A C 1
ATOM 657 O O . ILE A 1 86 ? 12.229 -12.810 -24.177 1.00 64.12 86 ILE A O 1
ATOM 661 N N . VAL A 1 87 ? 13.182 -10.821 -23.840 1.00 61.91 87 VAL A N 1
ATOM 662 C CA . VAL A 1 87 ? 12.595 -10.244 -25.073 1.00 61.91 87 VAL A CA 1
ATOM 663 C C . VAL A 1 87 ? 13.555 -9.312 -25.826 1.00 61.91 87 VAL A C 1
ATOM 665 O O . VAL A 1 87 ? 14.278 -8.526 -25.220 1.00 61.91 87 VAL A O 1
ATOM 668 N N . SER A 1 88 ? 13.523 -9.422 -27.158 1.00 64.88 88 SER A N 1
ATOM 669 C CA . SER A 1 88 ? 14.200 -8.626 -28.192 1.00 64.88 88 SER A CA 1
ATOM 670 C C . SER A 1 88 ? 14.267 -7.112 -27.902 1.00 64.88 88 SER A C 1
ATOM 672 O O . SER A 1 88 ? 13.349 -6.580 -27.271 1.00 64.88 88 SER A O 1
ATOM 674 N N . PRO A 1 89 ? 15.287 -6.388 -28.415 1.00 66.44 89 PRO A N 1
ATOM 675 C CA . PRO A 1 89 ? 15.547 -4.972 -28.102 1.00 66.44 89 PRO A CA 1
ATOM 676 C C . PRO A 1 89 ? 14.349 -4.028 -28.303 1.00 66.44 89 PRO A C 1
ATOM 678 O O . PRO A 1 89 ? 14.2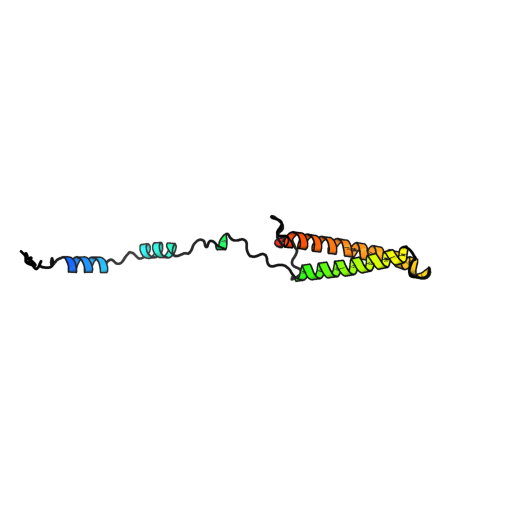29 -3.048 -27.573 1.00 66.44 89 PRO A O 1
ATOM 681 N N . ASP A 1 90 ? 13.417 -4.360 -29.199 1.00 70.00 90 ASP A N 1
ATOM 682 C CA . ASP A 1 90 ? 12.202 -3.576 -29.470 1.00 70.00 90 ASP A CA 1
ATOM 683 C C . ASP A 1 90 ? 11.265 -3.417 -28.254 1.00 70.00 90 ASP A C 1
ATOM 685 O O . ASP A 1 90 ? 10.467 -2.481 -28.188 1.00 70.00 90 ASP A O 1
ATOM 689 N N . TRP A 1 91 ? 11.349 -4.318 -27.268 1.00 66.69 91 TRP A N 1
ATOM 690 C CA . TRP A 1 91 ? 10.483 -4.315 -26.081 1.00 66.69 91 TRP A CA 1
ATOM 691 C C . TRP A 1 91 ? 11.144 -3.695 -24.846 1.00 66.69 91 TRP A C 1
ATOM 693 O O . TRP A 1 91 ? 10.477 -3.486 -23.828 1.00 66.69 91 TRP A O 1
ATOM 703 N N . LEU A 1 92 ? 12.430 -3.345 -24.932 1.00 68.12 92 LEU A N 1
ATOM 704 C CA . LEU A 1 92 ? 13.190 -2.770 -23.822 1.00 68.12 92 LEU A CA 1
ATOM 705 C C . LEU A 1 92 ? 12.650 -1.386 -23.418 1.00 68.12 92 LEU A C 1
ATOM 707 O O . LEU A 1 92 ? 12.561 -1.068 -22.229 1.00 68.12 92 LEU A O 1
ATOM 711 N N . ASP A 1 93 ? 12.188 -0.607 -24.398 1.00 74.88 93 ASP A N 1
ATOM 712 C CA . ASP A 1 93 ? 11.566 0.705 -24.178 1.00 74.88 93 ASP A CA 1
ATOM 713 C C . ASP A 1 93 ? 10.192 0.600 -23.501 1.00 74.88 93 ASP A C 1
ATOM 715 O O . ASP A 1 93 ? 9.774 1.504 -22.774 1.00 74.88 93 ASP A O 1
ATOM 719 N N . LYS A 1 94 ? 9.499 -0.533 -23.672 1.00 79.69 94 LYS A N 1
ATOM 720 C CA . LYS A 1 94 ? 8.190 -0.807 -23.056 1.00 79.69 94 LYS A CA 1
ATOM 721 C C . LYS A 1 94 ? 8.307 -1.309 -21.613 1.00 79.69 94 LYS A C 1
ATOM 723 O O . LYS A 1 94 ? 7.347 -1.194 -20.854 1.00 79.69 94 LYS A O 1
ATOM 728 N N . GLY A 1 95 ? 9.473 -1.816 -21.208 1.00 85.19 95 GLY A N 1
ATOM 729 C CA . GLY A 1 95 ? 9.711 -2.303 -19.846 1.00 85.19 95 GLY A CA 1
ATOM 730 C C . GLY A 1 95 ? 9.706 -1.193 -18.792 1.00 85.19 95 GLY A C 1
ATOM 731 O O . GLY A 1 95 ? 9.184 -1.387 -17.698 1.00 85.19 95 GLY A O 1
ATOM 732 N N . THR A 1 96 ? 10.223 -0.007 -19.129 1.00 85.31 96 THR A N 1
ATOM 733 C CA . THR A 1 96 ? 10.300 1.144 -18.209 1.00 85.31 96 THR A CA 1
ATOM 734 C C . THR A 1 96 ? 8.926 1.621 -17.713 1.00 85.31 96 THR A C 1
ATOM 736 O O . THR A 1 96 ? 8.745 1.687 -16.497 1.00 85.31 96 THR A O 1
ATOM 739 N N . PRO A 1 97 ? 7.933 1.922 -18.578 1.00 89.44 97 PRO A N 1
ATOM 740 C CA . PRO A 1 97 ? 6.613 2.329 -18.100 1.00 89.44 97 PRO A CA 1
ATOM 741 C C . PRO A 1 97 ? 5.910 1.215 -17.317 1.00 89.44 97 PRO A C 1
ATOM 743 O O . PRO A 1 97 ? 5.273 1.513 -16.314 1.00 89.44 97 PRO A O 1
ATOM 746 N N . LEU A 1 98 ? 6.065 -0.056 -17.707 1.00 89.38 98 LEU A N 1
ATOM 747 C CA . LEU A 1 98 ? 5.490 -1.187 -16.970 1.00 89.38 98 LEU A CA 1
ATOM 748 C C . LEU A 1 98 ? 6.08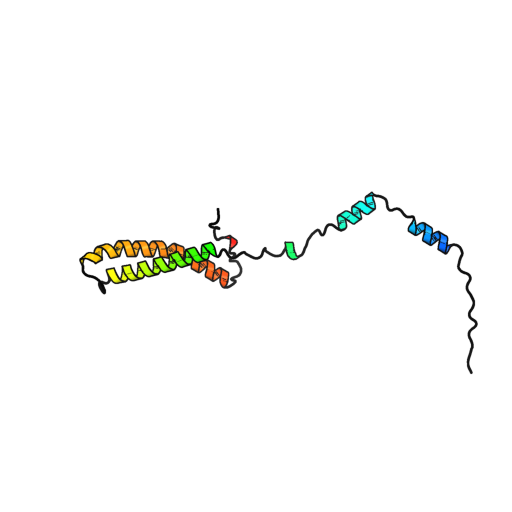8 -1.322 -15.560 1.00 89.38 98 LEU A C 1
ATOM 750 O O . LEU A 1 98 ? 5.356 -1.550 -14.602 1.00 89.38 98 LEU A O 1
ATOM 754 N N . LEU A 1 99 ? 7.403 -1.131 -15.425 1.00 90.56 99 LEU A N 1
ATOM 755 C CA . LEU A 1 99 ? 8.103 -1.150 -14.141 1.00 90.56 99 LEU A CA 1
ATOM 756 C C . LEU A 1 99 ? 7.634 -0.009 -13.227 1.00 90.56 99 LEU A C 1
ATOM 758 O O . LEU A 1 99 ? 7.356 -0.237 -12.052 1.00 90.56 99 LEU A O 1
ATOM 762 N N . VAL A 1 100 ? 7.502 1.205 -13.773 1.00 92.44 100 VAL A N 1
ATOM 763 C CA . VAL A 1 100 ? 6.996 2.371 -13.031 1.00 92.44 100 VAL A CA 1
ATOM 764 C C . VAL A 1 100 ? 5.547 2.153 -12.599 1.00 92.44 100 VAL A C 1
ATOM 766 O O . VAL A 1 100 ? 5.214 2.409 -11.445 1.00 92.44 100 VAL A O 1
ATOM 769 N N . LEU A 1 101 ? 4.696 1.634 -13.488 1.00 92.12 101 LEU A N 1
ATOM 770 C CA . LEU A 1 101 ? 3.296 1.344 -13.178 1.00 92.12 101 LEU A CA 1
ATOM 771 C C . LEU A 1 101 ? 3.171 0.254 -12.103 1.00 92.12 101 LEU A C 1
ATOM 773 O O . LEU A 1 101 ? 2.413 0.411 -11.150 1.00 92.12 101 LEU A O 1
ATOM 777 N N . GLY A 1 102 ? 3.955 -0.823 -12.222 1.00 92.88 102 GLY A N 1
ATOM 778 C CA . GLY A 1 102 ? 4.009 -1.904 -11.239 1.00 92.88 102 GLY A CA 1
ATOM 779 C C . GLY A 1 102 ? 4.431 -1.400 -9.861 1.00 92.88 102 GLY A C 1
ATOM 780 O O . GLY A 1 102 ? 3.770 -1.706 -8.872 1.00 92.88 102 GLY A O 1
ATOM 781 N N . ALA A 1 103 ? 5.466 -0.557 -9.798 1.00 92.38 103 ALA A N 1
ATOM 782 C CA . ALA A 1 103 ? 5.898 0.081 -8.556 1.00 92.38 103 ALA A CA 1
ATOM 783 C C . ALA A 1 103 ? 4.806 0.988 -7.961 1.00 92.38 103 ALA A C 1
ATOM 785 O O . ALA A 1 103 ? 4.546 0.928 -6.760 1.00 92.38 103 ALA A O 1
ATOM 786 N N . LEU A 1 104 ? 4.127 1.782 -8.796 1.00 92.94 104 LEU A N 1
ATOM 787 C CA . LEU A 1 104 ? 3.067 2.694 -8.363 1.00 92.94 104 LEU A CA 1
ATOM 788 C C . LEU A 1 104 ? 1.850 1.954 -7.788 1.00 92.94 104 LEU A C 1
ATOM 790 O O . LEU A 1 104 ? 1.280 2.413 -6.806 1.00 92.94 104 LEU A O 1
ATOM 794 N N . CYS A 1 105 ? 1.469 0.807 -8.357 1.00 90.81 105 CYS A N 1
ATOM 795 C CA . CYS A 1 105 ? 0.390 -0.038 -7.831 1.00 90.81 105 CYS A CA 1
ATOM 796 C C . CYS A 1 105 ? 0.821 -0.867 -6.608 1.00 90.81 105 CYS A C 1
ATOM 798 O O . CYS A 1 105 ? -0.001 -1.159 -5.738 1.00 90.81 105 CYS A O 1
ATOM 800 N N . PHE A 1 106 ? 2.104 -1.224 -6.513 1.00 91.25 106 PHE A N 1
ATOM 801 C CA . PHE A 1 106 ? 2.648 -2.000 -5.399 1.00 91.25 106 PHE A CA 1
ATOM 802 C C . PHE A 1 106 ? 2.662 -1.214 -4.082 1.00 91.25 106 PHE A C 1
ATOM 804 O O . PHE A 1 106 ? 2.331 -1.784 -3.048 1.00 91.25 106 PHE A O 1
ATOM 811 N N . ILE A 1 107 ? 2.987 0.085 -4.104 1.00 89.25 107 ILE A N 1
ATOM 812 C CA . ILE A 1 107 ? 3.045 0.942 -2.901 1.00 89.25 107 ILE A CA 1
ATOM 813 C C . ILE A 1 107 ? 1.716 0.949 -2.110 1.00 89.25 107 ILE A C 1
ATOM 815 O O . ILE A 1 107 ? 1.738 0.590 -0.930 1.00 89.25 107 ILE A O 1
ATOM 819 N N . PRO A 1 108 ? 0.557 1.304 -2.703 1.00 87.12 108 PRO A N 1
ATOM 820 C CA . PRO A 1 108 ? -0.718 1.292 -1.990 1.00 87.12 108 PRO A CA 1
ATOM 821 C C . PRO A 1 108 ? -1.169 -0.132 -1.631 1.00 87.12 108 PRO A C 1
ATOM 823 O O . PRO A 1 108 ? -1.684 -0.346 -0.535 1.00 87.12 108 PRO A O 1
ATOM 826 N N . GLY A 1 109 ? -0.930 -1.123 -2.501 1.00 86.56 109 GLY A N 1
ATOM 827 C CA . GLY A 1 109 ? -1.270 -2.523 -2.222 1.00 86.56 109 GLY A CA 1
ATOM 828 C C . GLY A 1 109 ? -0.516 -3.082 -1.012 1.00 86.56 109 GLY A C 1
ATOM 829 O O . GLY A 1 109 ? -1.125 -3.629 -0.096 1.00 86.56 109 GLY A O 1
ATOM 830 N N . ALA A 1 110 ? 0.804 -2.889 -0.961 1.00 84.69 110 ALA A N 1
ATOM 831 C CA . ALA A 1 110 ? 1.650 -3.359 0.132 1.00 84.69 110 ALA A CA 1
ATOM 832 C C . ALA A 1 110 ? 1.338 -2.646 1.455 1.00 84.69 110 ALA A C 1
ATOM 834 O O . ALA A 1 110 ? 1.324 -3.290 2.502 1.00 84.69 110 ALA A O 1
ATOM 835 N N . TYR A 1 111 ? 1.048 -1.340 1.410 1.00 83.19 111 TYR A N 1
ATOM 836 C CA . TYR A 1 111 ? 0.673 -0.569 2.595 1.00 83.19 111 TYR A CA 1
ATOM 837 C C . TYR A 1 111 ? -0.600 -1.120 3.252 1.00 83.19 111 TYR A C 1
ATOM 839 O O . TYR A 1 111 ? -0.590 -1.433 4.442 1.00 83.19 111 TYR A O 1
ATOM 847 N N . HIS A 1 112 ? -1.672 -1.310 2.477 1.00 82.69 112 HIS A N 1
ATOM 848 C CA . HIS A 1 112 ? -2.946 -1.799 3.008 1.00 82.69 112 HIS A CA 1
ATOM 849 C C . HIS A 1 112 ? -2.900 -3.277 3.418 1.00 82.69 112 HIS A C 1
ATOM 851 O O . HIS A 1 112 ? -3.477 -3.635 4.443 1.00 82.69 112 HIS A O 1
ATOM 857 N N . VAL A 1 113 ? -2.178 -4.129 2.678 1.00 82.75 113 VAL A N 1
ATOM 858 C CA . VAL A 1 113 ? -1.964 -5.533 3.072 1.00 82.75 113 VAL A CA 1
ATOM 859 C C . VAL A 1 113 ? -1.137 -5.624 4.357 1.00 82.75 113 VAL A C 1
ATOM 861 O O . VAL A 1 113 ? -1.475 -6.410 5.237 1.00 82.75 113 VAL A O 1
ATOM 864 N N . GLY A 1 114 ? -0.097 -4.797 4.507 1.00 81.12 114 GLY A N 1
ATOM 865 C CA . GLY A 1 114 ? 0.695 -4.718 5.735 1.00 81.12 114 GLY A CA 1
ATOM 866 C C . GLY A 1 114 ? -0.151 -4.280 6.928 1.00 81.12 114 GLY A C 1
ATOM 867 O O . GLY A 1 114 ? -0.138 -4.943 7.961 1.00 81.12 114 GLY A O 1
ATOM 868 N N . LEU A 1 115 ? -0.952 -3.225 6.765 1.00 76.12 115 LEU A N 1
ATOM 869 C CA . LEU A 1 115 ? -1.882 -2.749 7.792 1.00 76.12 115 LEU A CA 1
ATOM 870 C C . LEU A 1 115 ? -2.863 -3.844 8.231 1.00 76.12 115 LEU A C 1
ATOM 872 O O . LEU A 1 115 ? -3.048 -4.077 9.423 1.00 76.12 115 LEU A O 1
ATOM 876 N N . ALA A 1 116 ? -3.450 -4.547 7.260 1.00 75.94 116 ALA A N 1
ATOM 877 C CA . ALA A 1 116 ? -4.368 -5.651 7.512 1.00 75.94 116 ALA A CA 1
ATOM 878 C C . ALA A 1 116 ? -3.668 -6.834 8.198 1.00 75.94 116 ALA A C 1
ATOM 880 O O . ALA A 1 116 ? -4.254 -7.465 9.072 1.00 75.94 116 ALA A O 1
ATOM 881 N N . TYR A 1 117 ? -2.409 -7.113 7.850 1.00 75.56 117 TYR A N 1
ATOM 882 C CA . TYR A 1 117 ? -1.606 -8.150 8.496 1.00 75.56 117 TYR A CA 1
ATOM 883 C C . TYR A 1 117 ? -1.297 -7.814 9.962 1.00 75.56 117 TYR A C 1
ATOM 885 O O . TYR A 1 117 ? -1.415 -8.682 10.825 1.00 75.56 117 TYR A O 1
ATOM 893 N N . TYR A 1 118 ? -0.953 -6.558 10.265 1.00 71.31 118 TYR A N 1
ATOM 894 C CA . TYR A 1 118 ? -0.748 -6.104 11.645 1.00 71.31 118 TYR A CA 1
ATOM 895 C C . TYR A 1 118 ? -2.045 -6.132 12.463 1.00 71.31 118 TYR A C 1
ATOM 897 O O . TYR A 1 118 ? -2.012 -6.525 13.627 1.00 71.31 118 TYR A O 1
ATOM 905 N N . ALA A 1 119 ? -3.182 -5.795 11.849 1.00 69.44 119 ALA A N 1
ATOM 906 C CA . ALA A 1 119 ? -4.493 -5.923 12.482 1.00 69.44 119 ALA A CA 1
ATOM 907 C C . ALA A 1 119 ? -4.903 -7.396 12.700 1.00 69.44 119 ALA A C 1
ATOM 909 O O . ALA A 1 119 ? -5.510 -7.717 13.717 1.00 69.44 119 ALA A O 1
ATOM 910 N N . TYR A 1 120 ? -4.533 -8.308 11.790 1.00 65.81 120 TYR A N 1
ATOM 911 C CA . TYR A 1 120 ? -4.788 -9.749 11.927 1.00 65.81 120 TYR A CA 1
ATOM 912 C C . TYR A 1 120 ? -3.948 -10.407 13.031 1.00 65.81 120 TYR A C 1
ATOM 914 O O . TYR A 1 120 ? -4.413 -11.338 13.678 1.00 65.81 120 TYR A O 1
ATOM 922 N N . GLN A 1 121 ? -2.725 -9.926 13.271 1.00 66.75 121 GLN A N 1
ATOM 923 C CA . GLN A 1 121 ? -1.880 -10.414 14.367 1.00 66.75 121 GLN A CA 1
ATOM 924 C C . GLN A 1 121 ? -2.296 -9.901 15.762 1.00 66.75 121 GLN A C 1
ATOM 926 O O . GLN A 1 121 ? -1.571 -10.153 16.720 1.00 66.75 121 GLN A O 1
ATOM 931 N N . GLU A 1 122 ? -3.434 -9.204 15.890 1.00 58.41 122 GLU A N 1
ATOM 932 C CA . GLU A 1 122 ? -3.955 -8.670 17.161 1.00 58.41 122 GLU A CA 1
ATOM 933 C C . GLU A 1 122 ? -2.941 -7.786 17.915 1.00 58.41 122 GLU A C 1
ATOM 935 O O . GLU A 1 122 ? -2.863 -7.797 19.144 1.00 58.41 122 GLU A O 1
ATOM 940 N N . TYR A 1 123 ? -2.149 -6.985 17.190 1.00 50.69 123 TYR A N 1
ATOM 941 C CA . TYR A 1 123 ? -1.286 -5.995 17.836 1.00 50.69 123 TYR A CA 1
ATOM 942 C C . TYR A 1 123 ? -2.141 -4.906 18.503 1.00 50.69 123 TYR A C 1
ATOM 944 O O . TYR A 1 123 ? -2.895 -4.186 17.841 1.00 50.69 123 TYR A O 1
ATOM 952 N N . GLU A 1 124 ? -2.007 -4.793 19.827 1.00 45.72 124 GLU A N 1
ATOM 953 C CA . GLU A 1 124 ? -2.747 -3.866 20.687 1.00 45.72 124 GLU A CA 1
ATOM 954 C C . GLU A 1 124 ? -2.597 -2.419 20.167 1.00 45.72 124 GLU A C 1
ATOM 956 O O . GLU A 1 124 ? -1.506 -1.847 20.175 1.00 45.72 124 GLU A O 1
ATOM 961 N N . GLY A 1 125 ? -3.688 -1.844 19.643 1.00 55.69 125 GLY A N 1
ATOM 962 C CA . GLY A 1 125 ? -3.729 -0.477 19.100 1.00 55.69 125 GLY A CA 1
ATOM 963 C C . GLY A 1 125 ? -3.975 -0.348 17.590 1.00 55.69 125 GLY A C 1
ATOM 964 O O . GLY A 1 125 ? -4.207 0.767 17.125 1.00 55.69 125 GLY A O 1
ATOM 965 N N . TYR A 1 126 ? -3.991 -1.444 16.823 1.00 52.25 126 TYR A N 1
ATOM 966 C CA . TYR A 1 126 ? -4.387 -1.426 15.409 1.00 52.25 126 TYR A CA 1
ATOM 967 C C . TYR A 1 126 ? -5.843 -1.875 15.232 1.00 52.25 126 TYR A C 1
ATOM 96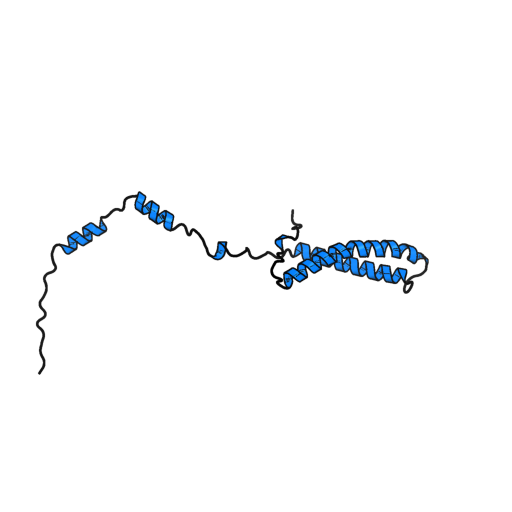9 O O . TYR A 1 126 ? -6.157 -3.060 15.262 1.00 52.25 126 TYR A O 1
ATOM 977 N N . SER A 1 127 ? -6.745 -0.911 15.043 1.00 56.66 127 SER A N 1
ATOM 978 C CA . SER A 1 127 ? -8.166 -1.157 14.770 1.00 56.66 127 SER A CA 1
ATOM 979 C C . SER A 1 127 ? -8.466 -0.987 13.281 1.00 56.66 127 SER A C 1
ATOM 981 O O . SER A 1 127 ? -8.009 -0.029 12.650 1.00 56.66 127 SER A O 1
ATOM 983 N N . PHE A 1 128 ? -9.293 -1.879 12.725 1.00 56.41 128 PHE A N 1
ATOM 984 C CA . PHE A 1 128 ? -9.787 -1.791 11.345 1.00 56.41 128 PHE A CA 1
ATOM 985 C C . PHE A 1 128 ? -10.570 -0.495 11.058 1.00 56.41 128 PHE A C 1
ATOM 987 O O . PHE A 1 128 ? -10.759 -0.145 9.899 1.00 56.41 128 PHE A O 1
ATOM 994 N N . SER A 1 129 ? -10.950 0.259 12.095 1.00 54.91 129 SER A N 1
ATOM 995 C CA . SER A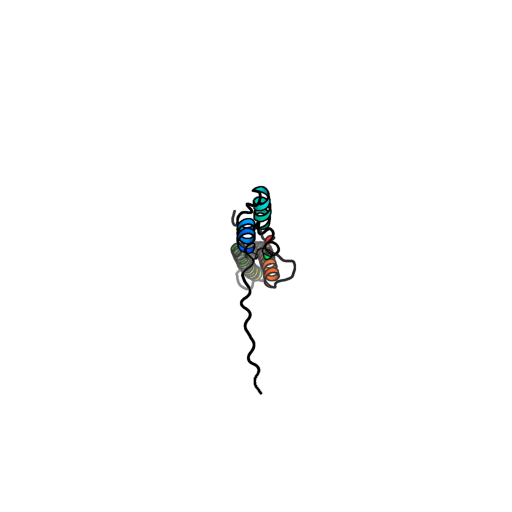 1 129 ? -11.663 1.542 12.016 1.00 54.91 129 SER A CA 1
ATOM 996 C C . SER A 1 129 ? -10.917 2.677 11.300 1.00 54.91 129 SER A C 1
ATOM 998 O O . SER A 1 129 ? -11.500 3.735 11.084 1.00 54.91 129 SER A O 1
ATOM 1000 N N . HIS A 1 130 ? -9.632 2.510 10.971 1.00 54.75 130 HIS A N 1
ATOM 1001 C CA . HIS A 1 130 ? -8.861 3.491 10.195 1.00 54.75 130 HIS A CA 1
ATOM 1002 C C . HIS A 1 130 ? -8.757 3.159 8.700 1.00 54.75 130 HIS A C 1
ATOM 1004 O O . HIS A 1 130 ? -8.196 3.955 7.946 1.00 54.75 130 HIS A O 1
ATOM 1010 N N . ILE A 1 131 ? -9.269 2.006 8.257 1.00 60.25 131 ILE A N 1
ATOM 1011 C CA . ILE A 1 131 ? -9.379 1.696 6.831 1.00 60.25 131 ILE A CA 1
ATOM 1012 C C . ILE A 1 131 ? -10.642 2.397 6.307 1.00 60.25 131 ILE A C 1
ATOM 1014 O O . ILE A 1 131 ? -11.716 2.132 6.836 1.00 60.25 131 ILE A O 1
ATOM 1018 N N . PRO A 1 132 ? -10.544 3.284 5.298 1.00 62.66 132 PRO A N 1
ATOM 1019 C CA . PRO A 1 132 ? -11.725 3.844 4.660 1.00 62.66 132 PRO A CA 1
ATOM 1020 C C . PRO A 1 132 ? -12.577 2.722 4.054 1.00 62.66 132 PRO A C 1
ATOM 1022 O O . PRO A 1 132 ? -12.078 1.898 3.276 1.00 62.66 132 PRO A O 1
ATOM 1025 N N . ASP A 1 133 ? -13.853 2.695 4.425 1.00 59.69 133 ASP A N 1
ATOM 1026 C CA . ASP A 1 133 ? -14.845 1.796 3.851 1.00 59.69 133 ASP A CA 1
ATOM 1027 C C . ASP A 1 133 ? -15.138 2.247 2.413 1.00 59.69 133 ASP A C 1
ATOM 1029 O O . ASP A 1 133 ? -15.474 3.399 2.160 1.00 59.69 133 ASP A O 1
ATOM 1033 N N . MET A 1 134 ? -14.965 1.352 1.441 1.00 55.62 134 MET A N 1
ATOM 1034 C CA . MET A 1 134 ? -15.160 1.640 0.009 1.00 55.62 134 MET A CA 1
ATOM 1035 C C . MET A 1 134 ? -16.637 1.493 -0.428 1.00 55.62 134 MET A C 1
ATOM 1037 O O . MET A 1 134 ? -16.895 1.172 -1.586 1.00 55.62 134 MET A O 1
ATOM 1041 N N . ASP A 1 135 ? -17.589 1.645 0.497 1.00 54.28 135 ASP A N 1
ATOM 1042 C CA . ASP A 1 135 ? -19.006 1.273 0.325 1.00 54.28 135 ASP A CA 1
ATOM 1043 C C . ASP A 1 135 ? -19.998 2.466 0.290 1.00 54.28 135 ASP A C 1
ATOM 1045 O O . ASP A 1 135 ? -21.202 2.236 0.416 1.00 54.28 135 ASP A O 1
ATOM 1049 N N . ASP A 1 136 ? -19.529 3.700 0.059 1.00 51.56 136 ASP A N 1
ATOM 1050 C CA . ASP A 1 136 ? -20.383 4.880 -0.217 1.00 51.56 136 ASP A CA 1
ATOM 1051 C C . ASP A 1 136 ? -20.602 5.133 -1.724 1.00 51.56 136 ASP A C 1
ATOM 1053 O O . ASP A 1 136 ? -19.604 5.169 -2.486 1.00 51.56 136 ASP A O 1
#